Protein AF-A0A2J6PQF9-F1 (afdb_monomer)

Secondary structure (DSSP, 8-state):
----EEEEEEEEEEEEE----SHHHHHHHHHHTT-SS--SSS-EEEEEETTEEEEEEEEEE-TTS---TTS-TT--EEEEEEEEEEEEEEE-SSS-EEEEEEEEEEEEEPTTSTTEEEEEEEEEE--HHHHHHHHHSPEEEEEE-

Mean predicted aligned error: 7.63 Å

Nearest PDB structures (foldseek):
  1sgr-assembly1_E  TM=2.195E-01  e=2.007E+00  Streptomyces griseus
  1kia-assembly1_D  TM=3.151E-01  e=7.539E+00  Rattus norvegicus
  1nbh-assembly1_B  TM=2.761E-01  e=9.399E+00  Rattus norvegicus

Solvent-accessible surface area (backbone atoms only — not comparable to full-atom values): 8157 Å² total; per-residue (Å²): 133,86,77,69,48,79,48,74,39,36,57,38,74,32,24,39,30,42,68,58,83,46,72,66,53,41,45,51,50,21,60,74,64,72,45,93,60,71,81,88,81,73,72,34,23,39,26,16,40,77,90,43,69,89,44,78,28,28,42,29,40,44,83,62,54,84,77,60,95,85,60,64,65,66,59,67,45,80,36,33,37,33,62,75,48,77,47,68,49,77,44,68,93,90,63,74,44,73,45,64,31,34,38,28,38,30,30,42,75,45,89,97,42,91,55,32,29,38,70,26,31,42,34,37,40,53,35,72,64,62,51,51,51,42,70,72,40,65,74,41,73,38,37,40,83

Radius of gyration: 15.54 Å; Cα contacts (8 Å, |Δi|>4): 309; chains: 1; bounding box: 36×34×49 Å

Organism: NCBI:txid2082293

Sequence (145 aa):
MFACIHLRGKLLTVHVRGYLQTKTNLYTAAFSTAYGITPTACQWRAICSPHRPEIIAGWGSLEQLPTEGTSCADYGVAVHALHVSTRYVRTGVLVKRAEPVLDVLFLKEIDGSNHVYERLGVGRIADGNLIKELHKSKDQVIQLI

Structure (mmCIF, N/CA/C/O backbone):
data_AF-A0A2J6PQF9-F1
#
_entry.id   AF-A0A2J6PQF9-F1
#
loop_
_atom_site.group_PDB
_atom_site.id
_atom_site.type_symbol
_atom_site.label_atom_id
_atom_site.label_alt_id
_atom_site.label_comp_id
_atom_site.label_asym_id
_atom_site.label_entity_id
_atom_site.label_seq_id
_atom_site.pdbx_PDB_ins_code
_atom_site.Cartn_x
_atom_site.Cartn_y
_atom_site.Cartn_z
_atom_site.occupancy
_atom_site.B_iso_or_equiv
_atom_site.auth_seq_id
_atom_site.auth_comp_id
_atom_site.auth_asym_id
_atom_site.auth_atom_id
_atom_site.pdbx_PDB_model_num
ATOM 1 N N . MET A 1 1 ? -19.471 18.178 12.913 1.00 48.97 1 MET A N 1
ATOM 2 C CA . MET A 1 1 ? -20.099 16.864 12.665 1.00 48.97 1 MET A CA 1
ATOM 3 C C . MET A 1 1 ? -19.057 16.039 11.929 1.00 48.97 1 MET A C 1
ATOM 5 O O . MET A 1 1 ? -18.747 16.384 10.799 1.00 48.97 1 MET A O 1
ATOM 9 N N . PHE A 1 2 ? -18.412 15.083 12.599 1.00 60.19 2 PHE A N 1
ATOM 10 C CA . PHE A 1 2 ? -17.399 14.237 11.961 1.00 60.19 2 PHE A CA 1
ATOM 11 C C . PHE A 1 2 ? -18.123 13.119 11.210 1.00 60.19 2 PHE A C 1
ATOM 13 O O . PHE A 1 2 ? -18.906 12.388 11.814 1.00 60.19 2 PHE A O 1
ATOM 20 N N . ALA A 1 3 ? -17.929 13.041 9.895 1.00 80.38 3 ALA A N 1
ATOM 21 C CA . ALA A 1 3 ? -18.392 11.908 9.108 1.00 80.38 3 ALA A CA 1
ATOM 22 C C . ALA A 1 3 ? -17.360 10.789 9.268 1.00 80.38 3 ALA A C 1
ATOM 24 O O . ALA A 1 3 ? -16.200 10.991 8.932 1.00 80.38 3 ALA A O 1
ATOM 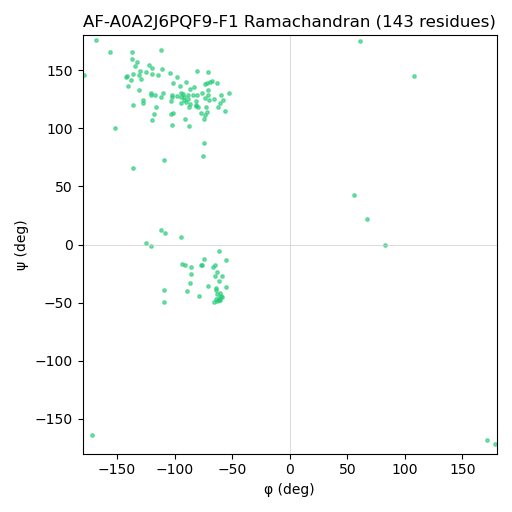25 N N . CYS A 1 4 ? -17.766 9.636 9.797 1.00 86.88 4 CYS A N 1
ATOM 26 C CA . CYS A 1 4 ? -16.923 8.447 9.855 1.00 86.88 4 CYS A CA 1
ATOM 27 C C . CYS A 1 4 ? -17.453 7.372 8.903 1.00 86.88 4 CYS A C 1
ATOM 29 O O . CYS A 1 4 ? -18.654 7.287 8.635 1.00 86.88 4 CYS A O 1
ATOM 31 N N . ILE A 1 5 ? -16.550 6.533 8.401 1.00 92.06 5 ILE A N 1
ATOM 32 C CA . ILE A 1 5 ? -16.886 5.369 7.583 1.00 92.06 5 ILE A CA 1
ATOM 33 C C . ILE A 1 5 ? -16.463 4.120 8.347 1.00 92.06 5 ILE A C 1
ATOM 35 O O . ILE A 1 5 ? -15.282 3.913 8.613 1.00 92.06 5 ILE A O 1
ATOM 39 N N . HIS A 1 6 ? -17.428 3.263 8.669 1.00 92.06 6 HIS A N 1
ATOM 40 C CA . HIS A 1 6 ? -17.151 1.935 9.206 1.00 92.06 6 HIS A CA 1
ATOM 41 C C . HIS A 1 6 ? -17.030 0.947 8.053 1.00 92.06 6 HIS A C 1
ATOM 43 O O . HIS A 1 6 ? -17.951 0.797 7.249 1.00 92.06 6 HIS A O 1
ATOM 49 N N . LEU A 1 7 ? -15.894 0.268 7.971 1.00 93.38 7 LEU A N 1
ATOM 50 C CA . LEU A 1 7 ? -15.602 -0.682 6.908 1.00 93.38 7 LEU A CA 1
ATOM 51 C C . LEU A 1 7 ? -14.942 -1.938 7.468 1.00 93.38 7 LEU A C 1
ATOM 53 O O . LEU A 1 7 ? -14.400 -1.950 8.572 1.00 93.38 7 LEU A O 1
ATOM 57 N N . ARG A 1 8 ? -15.008 -3.019 6.695 1.00 94.00 8 ARG A N 1
ATOM 58 C CA . ARG A 1 8 ? -14.288 -4.258 6.975 1.00 94.00 8 ARG A CA 1
ATOM 59 C C . ARG A 1 8 ? -13.305 -4.502 5.842 1.00 94.00 8 ARG A C 1
ATOM 61 O O . ARG A 1 8 ? -13.705 -4.478 4.683 1.00 94.00 8 ARG A O 1
ATOM 68 N N . GLY A 1 9 ? -12.041 -4.735 6.173 1.00 93.56 9 GLY A N 1
ATOM 69 C CA . GLY A 1 9 ? -11.013 -4.958 5.163 1.00 93.56 9 GLY A CA 1
ATOM 70 C C . GLY A 1 9 ? -9.705 -5.472 5.740 1.00 93.56 9 GLY A C 1
ATOM 71 O O . GLY A 1 9 ? -9.545 -5.605 6.953 1.00 93.56 9 GLY A O 1
ATOM 72 N N . LYS A 1 10 ? -8.763 -5.777 4.850 1.00 95.12 10 LYS A N 1
ATOM 73 C CA . LYS A 1 10 ? -7.444 -6.291 5.217 1.00 95.12 10 LYS A CA 1
ATOM 74 C C . LYS A 1 10 ? -6.453 -5.150 5.369 1.00 95.12 10 LYS A C 1
ATOM 76 O O . LYS A 1 10 ? -6.250 -4.377 4.432 1.00 95.12 10 LYS A O 1
ATOM 81 N N . LEU A 1 11 ? -5.826 -5.093 6.540 1.00 93.75 11 LEU A N 1
ATOM 82 C CA . LEU A 1 11 ? -4.729 -4.182 6.850 1.00 93.75 11 LEU A CA 1
ATOM 83 C C . LEU A 1 11 ? -3.403 -4.932 6.845 1.00 93.75 11 LEU A C 1
ATOM 85 O O . LEU A 1 11 ? -3.327 -6.104 7.227 1.00 93.75 11 LEU A O 1
ATOM 89 N N . LEU A 1 12 ? -2.357 -4.221 6.449 1.00 94.00 12 LEU A N 1
ATOM 90 C CA . LEU A 1 12 ? -0.978 -4.677 6.518 1.00 94.00 12 LEU A CA 1
ATOM 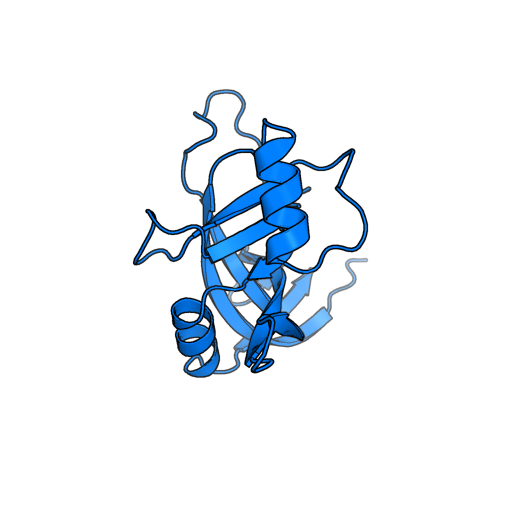91 C C . LEU A 1 12 ? -0.080 -3.522 6.939 1.00 94.00 12 LEU A C 1
ATOM 93 O O . LEU A 1 12 ? -0.224 -2.417 6.428 1.00 94.00 12 LEU A O 1
ATOM 97 N N . THR A 1 13 ? 0.862 -3.765 7.843 1.00 94.44 13 THR A N 1
ATOM 98 C CA . THR A 1 13 ? 1.861 -2.754 8.198 1.00 94.44 13 THR A CA 1
ATOM 99 C C . THR A 1 13 ? 2.917 -2.658 7.103 1.00 94.44 13 THR A C 1
ATOM 101 O O . THR A 1 13 ? 3.475 -3.668 6.674 1.00 94.44 13 THR A O 1
ATOM 104 N N . VAL A 1 14 ? 3.206 -1.440 6.658 1.00 94.00 14 VAL A N 1
ATOM 105 C CA . VAL A 1 14 ? 4.228 -1.133 5.654 1.00 94.00 14 VAL A CA 1
ATOM 106 C C . VAL A 1 14 ? 5.092 0.029 6.123 1.00 94.00 14 VAL A C 1
ATOM 108 O O . VAL A 1 14 ? 4.670 0.832 6.954 1.00 94.00 14 VAL A O 1
ATOM 111 N N . HIS A 1 15 ? 6.305 0.127 5.588 1.00 92.38 15 HIS A N 1
ATOM 112 C CA . HIS A 1 15 ? 7.193 1.253 5.852 1.00 92.38 15 HIS A CA 1
ATOM 113 C C . HIS A 1 15 ? 7.188 2.218 4.679 1.00 92.38 15 HIS A C 1
ATOM 115 O O . HIS A 1 15 ? 7.415 1.832 3.534 1.00 92.38 15 HIS A O 1
ATOM 121 N N . VAL A 1 16 ? 6.961 3.485 4.984 1.00 88.50 16 VAL A N 1
ATOM 122 C CA . VAL A 1 16 ? 7.067 4.593 4.047 1.00 88.50 16 VAL A CA 1
ATOM 123 C C . VAL A 1 16 ? 8.483 5.142 4.121 1.00 88.50 16 VAL A C 1
ATOM 125 O O . VAL A 1 16 ? 8.950 5.474 5.208 1.00 88.50 16 VAL A O 1
ATOM 128 N N . ARG A 1 17 ? 9.165 5.244 2.979 1.00 83.88 17 ARG A N 1
ATOM 129 C CA . ARG A 1 17 ? 10.554 5.707 2.882 1.00 83.88 17 ARG A CA 1
ATOM 130 C C . ARG A 1 17 ? 10.753 6.682 1.731 1.00 83.88 17 ARG A C 1
ATOM 13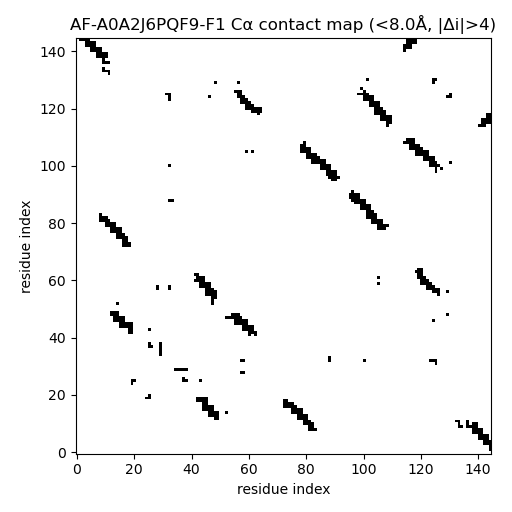2 O O . ARG A 1 17 ? 10.171 6.507 0.660 1.00 83.88 17 ARG A O 1
ATOM 139 N N . GLY A 1 18 ? 11.652 7.644 1.925 1.00 72.62 18 GLY A N 1
ATOM 140 C CA . GLY A 1 18 ? 12.256 8.450 0.866 1.00 72.62 18 GLY A CA 1
ATOM 141 C C . GLY A 1 18 ? 11.285 9.294 0.036 1.00 72.62 18 GLY A C 1
ATOM 142 O O . GLY A 1 18 ? 10.062 9.243 0.168 1.00 72.62 18 GLY A O 1
ATOM 143 N N . TYR A 1 19 ? 11.848 10.101 -0.861 1.00 64.19 19 TYR A N 1
ATOM 144 C CA . TYR A 1 19 ? 11.102 10.754 -1.937 1.00 64.19 19 TYR A CA 1
ATOM 145 C C . TYR A 1 19 ? 11.577 10.217 -3.280 1.00 64.19 19 TYR A C 1
ATOM 147 O O . TYR A 1 19 ? 12.772 10.002 -3.498 1.00 64.19 19 TYR A O 1
ATOM 155 N N . LEU A 1 20 ? 10.652 10.127 -4.228 1.00 64.94 20 LEU A N 1
ATOM 156 C CA . LEU A 1 20 ? 10.994 10.052 -5.639 1.00 64.94 20 LEU A CA 1
ATOM 157 C C . LEU A 1 20 ? 11.455 11.424 -6.147 1.00 64.94 20 LEU A C 1
ATOM 159 O O . LEU A 1 20 ? 10.653 12.218 -6.624 1.00 64.94 20 LEU A O 1
ATOM 163 N N . GLN A 1 21 ? 12.749 11.722 -6.018 1.00 62.28 21 GLN A N 1
ATOM 164 C CA . GLN A 1 21 ? 13.292 13.035 -6.403 1.00 62.28 21 GLN A CA 1
ATOM 165 C C . GLN A 1 21 ? 13.661 13.132 -7.890 1.00 62.28 21 GLN A C 1
ATOM 167 O O . GLN A 1 21 ? 13.666 14.221 -8.459 1.00 62.28 21 GLN A O 1
ATOM 172 N N . THR A 1 22 ? 13.968 12.007 -8.541 1.00 67.75 22 THR A N 1
ATOM 173 C CA . THR A 1 22 ? 14.386 11.998 -9.949 1.00 67.75 22 THR A CA 1
ATOM 174 C C . THR A 1 22 ? 13.218 11.656 -10.871 1.00 67.75 22 THR A C 1
ATOM 176 O O . THR A 1 22 ? 12.386 10.797 -10.567 1.00 67.75 22 THR A O 1
ATOM 179 N N . LYS A 1 23 ? 13.185 12.285 -12.055 1.00 69.00 23 LYS A N 1
ATOM 180 C CA . LYS A 1 23 ? 12.199 11.973 -13.106 1.00 69.00 23 LYS A CA 1
ATOM 181 C C . LYS A 1 23 ? 12.214 10.490 -13.488 1.00 69.00 23 LYS A C 1
ATOM 183 O O . LYS A 1 23 ? 11.158 9.915 -13.723 1.00 69.00 23 LYS A O 1
ATOM 188 N N . THR A 1 24 ? 13.394 9.870 -13.503 1.00 68.81 24 THR A N 1
ATOM 189 C CA . THR A 1 24 ? 13.559 8.438 -13.779 1.00 68.81 24 THR A CA 1
ATOM 190 C C . THR A 1 24 ? 12.846 7.581 -12.740 1.00 68.81 24 THR A C 1
ATOM 192 O O . THR A 1 24 ? 12.101 6.680 -13.111 1.00 68.81 24 THR A O 1
ATOM 195 N N . ASN A 1 25 ? 12.999 7.878 -11.447 1.00 68.88 25 ASN A N 1
ATOM 196 C CA . ASN A 1 25 ? 12.355 7.077 -10.411 1.00 68.88 25 ASN A CA 1
ATOM 197 C C . ASN A 1 25 ? 10.830 7.300 -10.390 1.00 68.88 25 ASN A C 1
ATOM 199 O O . ASN A 1 25 ? 10.086 6.340 -10.206 1.00 68.88 25 ASN A O 1
ATOM 203 N N . LEU A 1 26 ? 10.361 8.527 -10.660 1.00 68.19 26 LEU A N 1
ATOM 204 C CA . LEU A 1 26 ? 8.933 8.829 -10.863 1.00 68.19 26 LEU A CA 1
ATOM 205 C C . LEU A 1 26 ? 8.341 8.047 -12.042 1.00 68.19 26 LEU A C 1
ATOM 207 O O . LEU A 1 26 ? 7.261 7.474 -11.918 1.00 68.19 26 LEU A O 1
ATOM 211 N N . TYR A 1 27 ? 9.057 7.979 -13.167 1.00 69.31 27 TYR A N 1
ATOM 212 C CA . TYR A 1 27 ? 8.640 7.197 -14.330 1.00 69.31 27 TYR A CA 1
ATOM 213 C C . TYR A 1 27 ? 8.600 5.698 -14.022 1.00 69.31 27 TYR A C 1
ATOM 215 O O . TYR A 1 27 ? 7.604 5.041 -14.312 1.00 69.31 27 TYR A O 1
ATOM 223 N N . THR A 1 28 ? 9.641 5.157 -13.384 1.00 70.06 28 THR A N 1
ATOM 224 C CA . THR A 1 28 ? 9.688 3.744 -12.985 1.00 70.06 28 THR A CA 1
ATOM 225 C C . THR A 1 28 ? 8.550 3.403 -12.030 1.00 70.06 28 THR A C 1
ATOM 227 O O . THR A 1 28 ? 7.905 2.371 -12.201 1.00 70.06 28 THR A O 1
ATOM 230 N N . ALA A 1 29 ? 8.246 4.270 -11.064 1.00 67.75 29 ALA A N 1
ATOM 231 C CA . ALA A 1 29 ? 7.122 4.095 -10.152 1.00 67.75 29 ALA A CA 1
ATOM 232 C C . ALA A 1 29 ? 5.776 4.101 -10.883 1.00 67.75 29 ALA A C 1
ATOM 234 O O . ALA A 1 29 ? 4.969 3.187 -10.700 1.00 67.75 29 ALA A O 1
ATOM 235 N N . ALA A 1 30 ? 5.559 5.086 -11.759 1.00 66.88 30 ALA A N 1
ATOM 236 C CA . ALA A 1 30 ? 4.348 5.187 -12.563 1.00 66.88 30 ALA A CA 1
ATOM 237 C C . ALA A 1 30 ? 4.172 3.958 -13.469 1.00 66.88 30 ALA A C 1
ATOM 239 O O . ALA A 1 30 ? 3.115 3.333 -13.466 1.00 66.88 30 ALA A O 1
ATOM 240 N N . PHE A 1 31 ? 5.220 3.551 -14.184 1.00 68.88 31 PHE A N 1
ATOM 241 C CA . PHE A 1 31 ? 5.188 2.406 -15.089 1.00 68.88 31 PHE A CA 1
ATOM 242 C C . PHE A 1 31 ? 4.984 1.077 -14.346 1.00 68.88 31 PHE A C 1
ATOM 244 O O . PHE A 1 31 ? 4.085 0.311 -14.689 1.00 68.88 31 PHE A O 1
ATOM 251 N N . SER A 1 32 ? 5.767 0.820 -13.291 1.00 65.19 32 SER A N 1
ATOM 252 C CA . SER A 1 32 ? 5.710 -0.439 -12.526 1.00 65.19 32 SER A CA 1
ATOM 253 C C . SER A 1 32 ? 4.406 -0.631 -11.753 1.00 65.19 32 SER A C 1
ATOM 255 O O . SER A 1 32 ? 4.051 -1.760 -11.428 1.00 65.19 32 SER A O 1
ATOM 257 N N . THR A 1 33 ? 3.660 0.448 -11.503 1.00 58.88 33 THR A N 1
ATOM 258 C CA . THR A 1 33 ? 2.360 0.392 -10.821 1.00 58.88 33 THR A CA 1
ATOM 259 C C . THR A 1 33 ? 1.176 0.746 -11.719 1.00 58.88 33 THR A C 1
ATOM 261 O O . THR A 1 33 ? 0.073 0.931 -11.212 1.00 58.88 33 THR A O 1
ATOM 264 N N . ALA A 1 34 ? 1.360 0.822 -13.044 1.00 60.22 34 ALA A N 1
ATOM 265 C CA . ALA A 1 34 ? 0.317 1.144 -14.029 1.00 60.22 34 ALA A CA 1
ATOM 266 C C . ALA A 1 34 ? -0.409 2.482 -13.789 1.00 60.22 34 ALA A C 1
ATOM 268 O O . ALA A 1 34 ? -1.639 2.593 -13.853 1.00 60.22 34 ALA A O 1
ATOM 269 N N . TYR A 1 35 ? 0.339 3.523 -13.448 1.00 60.53 35 TYR A N 1
ATOM 270 C CA . TYR A 1 35 ? -0.167 4.886 -13.359 1.00 60.53 35 TYR A CA 1
ATOM 271 C C . TYR A 1 35 ? -0.202 5.501 -14.766 1.00 60.53 35 TYR A C 1
ATOM 273 O O . TYR A 1 35 ? 0.807 5.523 -15.463 1.00 60.53 35 TYR A O 1
ATOM 281 N N . GLY A 1 36 ? -1.377 5.964 -15.207 1.00 49.75 36 GLY A N 1
ATOM 282 C CA . GLY A 1 36 ? -1.590 6.442 -16.582 1.00 49.75 36 GLY A CA 1
ATOM 283 C C . GLY A 1 36 ? -0.986 7.817 -16.893 1.00 49.75 36 GLY A C 1
ATOM 284 O O . GLY A 1 36 ? -0.920 8.197 -18.056 1.00 49.75 36 GLY A O 1
ATOM 285 N N . ILE A 1 37 ? -0.552 8.565 -15.873 1.00 55.50 37 ILE A N 1
ATOM 286 C CA . ILE A 1 37 ? 0.011 9.916 -15.996 1.00 55.50 37 ILE A CA 1
ATOM 287 C C . ILE A 1 37 ? 1.246 9.990 -15.097 1.00 55.50 37 ILE A C 1
ATOM 289 O O . ILE A 1 37 ? 1.123 9.802 -13.893 1.00 55.50 37 ILE A O 1
ATOM 293 N N . THR A 1 38 ? 2.434 10.270 -15.639 1.00 52.47 38 THR A N 1
ATOM 294 C CA . THR A 1 38 ? 3.621 10.526 -14.805 1.00 52.47 38 THR A CA 1
ATOM 295 C C . THR A 1 38 ? 3.300 11.677 -13.844 1.00 52.47 38 THR A C 1
ATOM 297 O O . THR A 1 38 ? 3.039 12.783 -14.324 1.00 52.47 38 THR A O 1
ATOM 300 N N . PRO A 1 39 ? 3.263 11.460 -12.518 1.00 53.72 39 PRO A N 1
ATOM 301 C CA . PRO A 1 39 ? 2.789 12.486 -11.599 1.00 53.72 39 PRO A CA 1
ATOM 302 C C . PRO A 1 39 ? 3.737 13.689 -11.609 1.00 53.72 39 PRO A C 1
ATOM 304 O O . PRO A 1 39 ? 4.938 13.536 -11.397 1.00 53.72 39 PRO A O 1
ATOM 307 N N . THR A 1 40 ? 3.205 14.884 -11.862 1.00 50.31 40 THR A N 1
ATOM 308 C CA . THR A 1 40 ? 3.971 16.143 -11.896 1.00 50.31 40 THR A CA 1
ATOM 309 C C . THR A 1 40 ? 3.970 16.885 -10.558 1.00 50.31 40 THR A C 1
ATOM 311 O O . THR A 1 40 ? 4.827 17.736 -10.340 1.00 50.31 40 THR A O 1
ATOM 314 N N . ALA A 1 41 ? 3.046 16.551 -9.651 1.00 47.06 41 ALA A N 1
ATOM 315 C CA . ALA A 1 41 ? 2.888 17.190 -8.349 1.00 47.06 41 ALA A CA 1
ATOM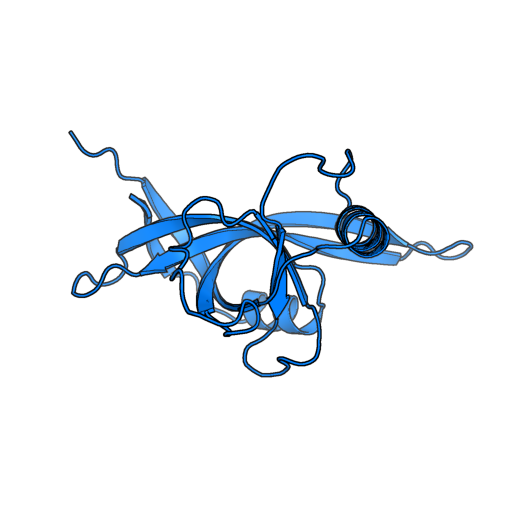 316 C C . ALA A 1 41 ? 2.282 16.191 -7.351 1.00 47.06 41 ALA A C 1
ATOM 318 O O . ALA A 1 41 ? 1.094 15.929 -7.433 1.00 47.06 41 ALA A O 1
ATOM 319 N N . CYS A 1 42 ? 3.102 15.584 -6.486 1.00 52.94 42 CYS A N 1
ATOM 320 C CA . CYS A 1 42 ? 2.730 14.900 -5.231 1.00 52.94 42 CYS A CA 1
ATOM 321 C C . CYS A 1 42 ? 4.025 14.394 -4.564 1.00 52.94 42 CYS A C 1
ATOM 323 O O . CYS A 1 42 ? 4.965 13.999 -5.258 1.00 52.94 42 CYS A O 1
ATOM 325 N N . GLN A 1 43 ? 4.090 14.381 -3.229 1.00 67.31 43 GLN A N 1
ATOM 326 C CA . GLN A 1 43 ? 5.218 13.812 -2.481 1.00 67.31 43 GLN A CA 1
ATOM 327 C C . GLN A 1 43 ? 5.147 12.276 -2.505 1.00 67.31 43 GLN A C 1
ATOM 329 O O . GLN A 1 43 ? 4.727 11.638 -1.541 1.00 67.31 43 GLN A O 1
ATOM 334 N N . TRP A 1 44 ? 5.515 11.680 -3.640 1.00 78.31 44 TRP A N 1
ATOM 335 C CA . TRP A 1 44 ? 5.531 10.230 -3.797 1.00 78.31 44 TRP A CA 1
ATOM 336 C C . TRP A 1 44 ? 6.662 9.596 -2.998 1.00 78.31 44 TRP A C 1
ATOM 338 O O . TRP A 1 44 ? 7.819 10.028 -3.078 1.00 78.31 44 TRP A O 1
ATOM 348 N N . ARG A 1 45 ? 6.323 8.531 -2.273 1.00 84.00 45 ARG A N 1
ATOM 349 C CA . ARG A 1 45 ? 7.242 7.799 -1.403 1.00 84.00 45 ARG A CA 1
ATOM 350 C C . ARG A 1 45 ? 7.294 6.329 -1.740 1.00 84.00 45 ARG A C 1
ATOM 352 O O . ARG A 1 45 ? 6.297 5.753 -2.181 1.00 84.00 45 ARG A O 1
ATOM 359 N N . ALA A 1 46 ? 8.466 5.747 -1.520 1.00 87.56 46 ALA A N 1
ATOM 360 C CA . ALA A 1 46 ? 8.656 4.313 -1.602 1.00 87.56 46 ALA A CA 1
ATOM 361 C C . ALA A 1 46 ? 7.919 3.642 -0.447 1.00 87.56 46 ALA A C 1
ATOM 363 O O . ALA A 1 46 ? 7.928 4.126 0.685 1.00 87.56 46 ALA A O 1
ATOM 364 N N . ILE A 1 47 ? 7.291 2.517 -0.750 1.00 90.38 47 ILE A N 1
ATOM 365 C CA . ILE A 1 47 ? 6.662 1.647 0.231 1.00 90.38 47 ILE A CA 1
ATOM 366 C C . ILE A 1 47 ? 7.477 0.370 0.275 1.00 90.38 47 ILE A C 1
ATOM 368 O O . ILE A 1 47 ? 7.694 -0.252 -0.764 1.00 90.38 47 ILE A O 1
ATOM 372 N N . CYS A 1 48 ? 7.902 -0.034 1.462 1.00 90.38 48 CYS A N 1
ATOM 373 C CA . CYS A 1 48 ? 8.667 -1.251 1.682 1.00 90.38 48 CYS A CA 1
ATOM 374 C C . CYS A 1 48 ? 7.940 -2.172 2.664 1.00 90.38 48 CYS A C 1
ATOM 376 O O . CYS A 1 48 ? 7.170 -1.729 3.522 1.00 90.38 48 CYS A O 1
ATOM 378 N N . SER A 1 49 ? 8.219 -3.470 2.557 1.00 89.88 49 SER A N 1
ATOM 379 C CA . SER A 1 49 ? 7.849 -4.425 3.603 1.00 89.88 49 SER A CA 1
ATOM 380 C C . SER A 1 49 ? 8.685 -4.144 4.860 1.00 89.88 49 SER A C 1
ATOM 382 O O . SER A 1 49 ? 9.892 -3.924 4.726 1.00 89.88 49 SER A O 1
ATOM 384 N N . PRO A 1 50 ? 8.115 -4.231 6.076 1.00 87.94 50 PRO A N 1
ATOM 385 C CA . PRO A 1 50 ? 8.899 -4.168 7.309 1.00 87.94 50 PRO A CA 1
ATOM 386 C C . PRO A 1 50 ? 9.968 -5.267 7.398 1.00 87.94 50 PRO A C 1
ATOM 388 O O . PRO A 1 50 ? 10.987 -5.082 8.053 1.00 87.94 50 PRO A O 1
ATOM 391 N N . HIS A 1 51 ? 9.748 -6.411 6.739 1.00 87.06 51 HIS A N 1
ATOM 392 C CA . HIS A 1 51 ? 10.648 -7.571 6.771 1.00 87.06 51 HIS A CA 1
ATOM 393 C C . HIS A 1 51 ? 11.705 -7.560 5.660 1.00 87.06 51 HIS A C 1
ATOM 395 O O . HIS A 1 51 ? 12.684 -8.294 5.748 1.00 87.06 51 HIS A O 1
ATOM 401 N N . ARG A 1 52 ? 11.496 -6.753 4.613 1.00 86.69 52 ARG A N 1
ATOM 402 C CA . ARG A 1 52 ? 12.419 -6.568 3.478 1.00 86.69 52 ARG A CA 1
ATOM 403 C C . ARG A 1 52 ? 12.524 -5.077 3.136 1.00 86.69 52 ARG A C 1
ATOM 405 O O . ARG A 1 52 ? 12.017 -4.653 2.092 1.00 86.69 52 ARG A O 1
ATOM 412 N N . PRO A 1 53 ? 13.082 -4.249 4.040 1.00 82.25 53 PRO A N 1
ATOM 413 C CA . PRO A 1 53 ? 13.132 -2.795 3.879 1.00 82.25 53 PRO A CA 1
ATOM 414 C C . PRO A 1 53 ? 13.987 -2.329 2.690 1.00 82.25 53 PRO A C 1
ATOM 416 O O . PRO A 1 53 ? 13.853 -1.181 2.260 1.00 82.25 53 PRO A O 1
ATOM 419 N N . GLU A 1 54 ? 14.861 -3.192 2.173 1.00 81.06 54 GLU A N 1
ATOM 420 C CA . GLU A 1 54 ? 15.712 -2.991 1.000 1.00 81.06 54 GLU A CA 1
ATOM 421 C C . GLU A 1 54 ? 14.965 -3.121 -0.335 1.00 81.06 54 GLU A C 1
ATOM 423 O O . GLU A 1 54 ? 15.454 -2.649 -1.361 1.00 81.06 54 GLU A O 1
ATOM 428 N N . ILE A 1 55 ? 13.773 -3.729 -0.333 1.00 82.75 55 ILE A N 1
ATOM 429 C CA . ILE A 1 55 ? 12.957 -3.924 -1.533 1.00 82.75 55 ILE A CA 1
ATOM 430 C C . ILE A 1 55 ? 11.820 -2.910 -1.549 1.00 82.75 55 ILE A C 1
ATOM 432 O O . ILE A 1 55 ? 10.972 -2.877 -0.655 1.00 82.75 55 ILE A O 1
ATOM 436 N N . ILE A 1 56 ? 11.756 -2.132 -2.628 1.00 87.00 56 ILE A N 1
ATOM 437 C CA . ILE A 1 56 ? 10.618 -1.255 -2.888 1.00 87.00 56 ILE A CA 1
ATOM 438 C C . ILE A 1 56 ? 9.443 -2.116 -3.347 1.00 87.00 56 ILE A C 1
ATOM 440 O O . ILE A 1 56 ? 9.424 -2.645 -4.457 1.00 87.00 56 ILE A O 1
ATOM 444 N N . ALA A 1 57 ? 8.461 -2.252 -2.466 1.00 89.81 57 ALA A N 1
ATOM 445 C CA . ALA A 1 57 ? 7.262 -3.042 -2.678 1.00 89.81 57 ALA A CA 1
ATOM 446 C C . ALA A 1 57 ? 6.151 -2.278 -3.412 1.00 89.81 57 ALA A C 1
ATOM 448 O O . ALA A 1 57 ? 5.217 -2.885 -3.947 1.00 89.81 57 ALA A O 1
ATOM 449 N N . GLY A 1 58 ? 6.227 -0.949 -3.421 1.00 89.69 58 GLY A N 1
ATOM 450 C CA . GLY A 1 58 ? 5.194 -0.094 -3.977 1.00 89.69 58 GLY A CA 1
ATOM 451 C C . GLY A 1 58 ? 5.493 1.390 -3.831 1.00 89.69 58 GLY A C 1
ATOM 452 O O . GLY A 1 58 ? 6.581 1.786 -3.412 1.00 89.69 58 GLY A O 1
ATOM 453 N N . TRP A 1 59 ? 4.495 2.204 -4.162 1.00 88.44 59 TRP A N 1
ATOM 454 C CA . TRP A 1 59 ? 4.595 3.660 -4.160 1.00 88.44 59 TRP A CA 1
ATOM 455 C C . TRP A 1 59 ? 3.306 4.298 -3.663 1.00 88.44 59 TRP A C 1
ATOM 457 O O . TRP A 1 59 ? 2.215 3.815 -3.966 1.00 88.44 59 TRP A O 1
ATOM 467 N N . GLY A 1 60 ? 3.426 5.403 -2.933 1.00 88.06 60 GLY A N 1
ATOM 468 C CA . GLY A 1 60 ? 2.280 6.110 -2.373 1.00 88.06 60 GLY A CA 1
ATOM 469 C C . GLY A 1 60 ? 2.414 7.620 -2.423 1.00 88.06 60 GLY A C 1
ATOM 470 O O . GLY A 1 60 ? 3.505 8.147 -2.234 1.00 88.06 60 GLY A O 1
ATOM 471 N N . SER A 1 61 ? 1.292 8.304 -2.634 1.00 86.31 61 SER A N 1
ATOM 472 C CA . SER A 1 61 ? 1.139 9.726 -2.338 1.00 86.31 61 SER A CA 1
ATOM 473 C C . SER A 1 61 ? 0.609 9.856 -0.913 1.00 86.31 61 SER A C 1
ATOM 475 O O . SER A 1 61 ? -0.541 9.497 -0.645 1.00 86.31 61 SER A O 1
ATOM 477 N N . LEU A 1 62 ? 1.461 10.310 0.007 1.00 85.19 62 LEU A N 1
ATOM 478 C CA . LEU A 1 62 ? 1.124 10.452 1.425 1.00 85.19 62 LEU A CA 1
ATOM 479 C C . LEU A 1 62 ? 0.997 11.926 1.805 1.00 85.19 62 LEU A C 1
ATOM 481 O O . LEU A 1 62 ? 1.869 12.500 2.448 1.00 85.19 62 LEU A O 1
ATOM 485 N N . GLU A 1 63 ? -0.095 12.529 1.350 1.00 80.75 63 GLU A N 1
ATOM 486 C CA . GLU A 1 63 ? -0.361 13.969 1.432 1.00 80.75 63 GLU A CA 1
ATOM 487 C C . GLU A 1 63 ? -0.516 14.474 2.872 1.00 80.75 63 GLU A C 1
ATOM 489 O O . GLU A 1 63 ? -0.233 15.636 3.144 1.00 80.75 63 GLU A O 1
ATOM 494 N N . GLN A 1 64 ? -0.951 13.600 3.784 1.00 80.81 64 GLN A N 1
ATOM 495 C CA . GLN A 1 64 ? -1.209 13.931 5.189 1.00 80.81 64 GLN A CA 1
ATOM 496 C C . GLN A 1 64 ? -0.164 13.333 6.138 1.00 80.81 64 GLN A C 1
ATOM 498 O O . GLN A 1 64 ? -0.337 13.361 7.354 1.00 80.81 64 GLN A O 1
ATOM 503 N N . LEU A 1 65 ? 0.932 12.772 5.609 1.00 80.88 65 LEU A N 1
ATOM 504 C CA . LEU A 1 65 ? 2.023 12.313 6.460 1.00 80.88 65 LEU A CA 1
ATOM 505 C C . LEU A 1 65 ? 2.733 13.534 7.067 1.00 80.88 65 LEU A C 1
ATOM 507 O O . LEU A 1 65 ? 3.194 14.389 6.306 1.00 80.88 65 LEU A O 1
ATOM 511 N N . PRO A 1 66 ? 2.859 13.628 8.404 1.00 74.56 66 PRO A N 1
ATOM 512 C CA . PRO A 1 66 ? 3.559 14.735 9.036 1.00 74.56 66 PRO A CA 1
ATOM 513 C C . PRO A 1 66 ? 4.997 14.816 8.526 1.00 74.56 66 PRO A C 1
ATOM 515 O O . PRO A 1 66 ? 5.754 13.850 8.613 1.00 74.56 66 PRO A O 1
ATOM 518 N N . THR A 1 67 ? 5.378 15.974 7.994 1.00 66.44 67 THR A N 1
ATOM 519 C CA . THR A 1 67 ? 6.769 16.237 7.614 1.00 66.44 67 THR A CA 1
ATOM 520 C C . THR A 1 67 ? 7.486 16.790 8.839 1.00 66.44 67 THR A C 1
ATOM 522 O O . THR A 1 67 ? 7.315 17.960 9.178 1.00 66.44 67 THR A O 1
ATOM 525 N N . GLU A 1 68 ? 8.274 15.971 9.534 1.00 63.94 68 GLU A N 1
ATOM 526 C CA . GLU A 1 68 ? 9.142 16.486 10.595 1.00 63.94 68 GLU A CA 1
ATOM 527 C C . GLU A 1 68 ? 10.320 17.227 9.950 1.00 63.94 68 GLU A C 1
ATOM 529 O O . GLU A 1 68 ? 11.168 16.612 9.301 1.00 63.94 68 GLU A O 1
ATOM 534 N N . GLY A 1 69 ? 10.363 18.556 10.102 1.00 54.09 69 GLY A N 1
ATOM 535 C CA . GLY A 1 69 ? 11.277 19.462 9.386 1.00 54.09 69 GLY A CA 1
ATOM 536 C C . GLY A 1 69 ? 12.782 19.243 9.607 1.00 54.09 69 GLY A C 1
ATOM 537 O O . GLY A 1 69 ? 13.585 19.892 8.945 1.00 54.09 69 GLY A O 1
ATOM 538 N N . THR A 1 70 ? 13.174 18.335 10.502 1.00 57.28 70 THR A N 1
ATOM 539 C CA . THR A 1 70 ? 14.570 17.978 10.814 1.00 57.28 70 THR A CA 1
ATOM 540 C C . THR A 1 70 ? 14.899 16.502 10.569 1.00 57.28 70 THR A C 1
ATOM 542 O O . THR A 1 70 ? 16.044 16.090 10.753 1.00 57.28 70 THR A O 1
ATOM 545 N N . SER A 1 71 ? 13.926 15.695 10.145 1.00 58.47 71 SER A N 1
ATOM 546 C CA . SER A 1 71 ? 14.116 14.262 9.914 1.00 58.47 71 SER A CA 1
ATOM 547 C C . SER A 1 71 ? 14.723 13.998 8.530 1.00 58.47 71 SER A C 1
ATOM 549 O O . SER A 1 71 ? 14.329 14.587 7.519 1.00 58.47 71 SER A O 1
ATOM 551 N N . CYS A 1 72 ? 15.722 13.112 8.464 1.00 57.28 72 CYS A N 1
ATOM 552 C CA . CYS A 1 72 ? 16.252 12.638 7.187 1.00 57.28 72 CYS A CA 1
ATOM 553 C C . CYS A 1 72 ? 15.120 11.962 6.419 1.00 57.28 72 CYS A C 1
ATOM 555 O O . CYS A 1 72 ? 14.508 11.058 6.964 1.00 57.28 72 CYS A O 1
ATOM 557 N N . ALA A 1 73 ? 14.885 12.327 5.158 1.00 58.19 73 ALA A N 1
ATOM 558 C CA . ALA A 1 73 ? 13.776 11.814 4.348 1.00 58.19 73 ALA A CA 1
ATOM 559 C C . ALA A 1 73 ? 13.697 10.277 4.209 1.00 58.19 73 ALA A C 1
ATOM 561 O O . ALA A 1 73 ? 12.690 9.763 3.725 1.00 58.19 73 ALA A O 1
ATOM 562 N N . ASP A 1 74 ? 14.750 9.551 4.588 1.00 61.59 74 ASP A N 1
ATOM 563 C CA . ASP A 1 74 ? 14.799 8.087 4.591 1.00 61.59 74 ASP A CA 1
ATOM 564 C C . ASP A 1 74 ? 14.429 7.451 5.947 1.00 61.59 74 ASP A C 1
ATOM 566 O O . ASP A 1 74 ? 14.533 6.235 6.110 1.00 61.59 74 ASP A O 1
ATOM 570 N N . TYR A 1 75 ? 13.974 8.234 6.933 1.00 64.56 75 TYR A N 1
ATOM 571 C CA . TYR A 1 75 ? 13.384 7.656 8.138 1.00 64.56 75 TYR A CA 1
ATOM 572 C C . TYR A 1 75 ? 12.121 6.871 7.756 1.00 64.56 75 TYR A C 1
ATOM 574 O O . TYR A 1 75 ? 11.183 7.397 7.158 1.00 64.56 75 TYR A O 1
ATOM 582 N N . GLY A 1 76 ? 12.142 5.567 8.025 1.00 72.81 76 GLY A N 1
ATOM 583 C CA . GLY A 1 76 ? 11.023 4.686 7.726 1.00 72.81 76 GLY A CA 1
ATOM 584 C C . GLY A 1 76 ? 9.874 4.955 8.688 1.00 72.81 76 GLY A C 1
ATOM 585 O O . GLY A 1 76 ? 10.010 4.679 9.877 1.00 72.81 76 GLY A O 1
ATOM 586 N N . VAL A 1 77 ? 8.744 5.453 8.186 1.00 86.56 77 VAL A N 1
ATOM 587 C CA . VAL A 1 77 ? 7.528 5.609 8.997 1.00 86.56 77 VAL A CA 1
ATOM 588 C C . VAL A 1 77 ? 6.645 4.385 8.807 1.00 86.56 77 VAL A C 1
ATOM 590 O O . VAL A 1 77 ? 6.254 4.065 7.682 1.00 86.56 77 VAL A O 1
ATOM 593 N N . ALA A 1 78 ? 6.336 3.688 9.900 1.00 91.44 78 ALA A N 1
ATOM 594 C CA . ALA A 1 78 ? 5.386 2.586 9.877 1.00 91.44 78 ALA A CA 1
ATOM 595 C C . ALA A 1 78 ? 3.956 3.124 9.749 1.00 91.44 78 ALA A C 1
ATOM 597 O O . ALA A 1 78 ? 3.526 3.970 10.530 1.00 91.44 78 ALA A O 1
ATOM 598 N N . VAL A 1 79 ? 3.226 2.627 8.754 1.00 93.38 79 VAL A N 1
ATOM 599 C CA . VAL A 1 79 ? 1.819 2.958 8.501 1.00 93.38 79 VAL A CA 1
ATOM 600 C C . VAL A 1 79 ? 1.053 1.686 8.159 1.00 93.38 79 VAL A C 1
ATOM 602 O O . VAL A 1 79 ? 1.652 0.664 7.811 1.00 93.38 79 VAL A O 1
ATOM 605 N N . HIS A 1 80 ? -0.274 1.741 8.190 1.00 95.12 80 HIS A N 1
ATOM 606 C CA . HIS A 1 80 ? -1.098 0.642 7.702 1.00 95.12 80 HIS A CA 1
ATOM 607 C C . HIS A 1 80 ? -1.523 0.872 6.253 1.00 95.12 80 HIS A C 1
ATOM 609 O O . HIS A 1 80 ? -1.942 1.962 5.884 1.00 95.12 80 HIS A O 1
ATOM 615 N N . ALA A 1 81 ? -1.446 -0.164 5.428 1.00 96.06 81 ALA A N 1
ATOM 616 C CA . ALA A 1 81 ? -2.014 -0.214 4.093 1.00 96.06 81 ALA A CA 1
ATOM 617 C C . ALA A 1 81 ? -3.317 -1.021 4.136 1.00 96.06 81 ALA A C 1
ATOM 619 O O . ALA A 1 81 ? -3.303 -2.227 4.388 1.00 96.06 81 ALA A O 1
ATOM 620 N N . LEU A 1 82 ? -4.437 -0.347 3.888 1.00 96.44 82 LEU A N 1
ATOM 621 C CA . LEU A 1 82 ? -5.746 -0.954 3.685 1.00 96.44 82 LEU A CA 1
ATOM 622 C C . LEU A 1 82 ? -5.918 -1.295 2.209 1.00 96.44 82 LEU A C 1
ATOM 624 O O . LEU A 1 82 ? -5.816 -0.423 1.346 1.00 96.44 82 LEU A O 1
ATOM 628 N N . HIS A 1 83 ? -6.224 -2.552 1.916 1.00 96.06 83 HIS A N 1
ATOM 629 C CA . HIS A 1 83 ? -6.560 -2.971 0.559 1.00 96.06 83 HIS A CA 1
ATOM 630 C C . HIS A 1 83 ? -7.923 -2.443 0.120 1.00 96.06 83 HIS A C 1
ATOM 632 O O . HIS A 1 83 ? -8.916 -2.627 0.818 1.00 96.06 83 HIS A O 1
ATOM 638 N N . VAL A 1 84 ? -7.955 -1.805 -1.052 1.00 94.88 84 VAL A N 1
ATOM 639 C CA . VAL A 1 84 ? -9.182 -1.255 -1.645 1.00 94.88 84 VAL A CA 1
ATOM 640 C C . VAL A 1 84 ? -9.606 -2.062 -2.862 1.00 94.88 84 VAL A C 1
ATOM 642 O O . VAL A 1 84 ? -10.768 -2.434 -2.997 1.00 94.88 84 VAL A O 1
ATOM 645 N N . S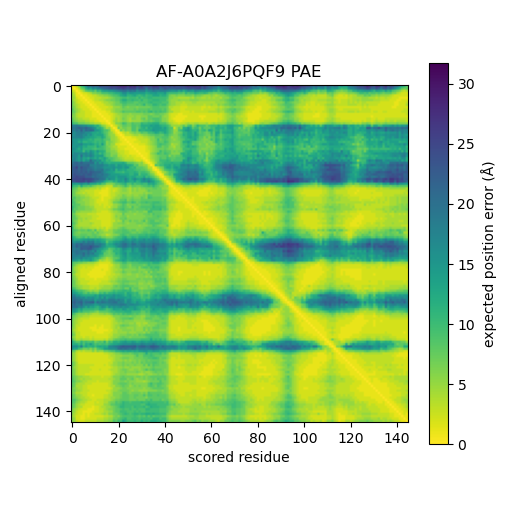ER A 1 85 ? -8.673 -2.315 -3.780 1.00 94.19 85 SER A N 1
ATOM 646 C CA . SER A 1 85 ? -8.951 -3.092 -4.986 1.00 94.19 85 SER A CA 1
ATOM 647 C C . SER A 1 85 ? -7.682 -3.719 -5.554 1.00 94.19 85 SER A C 1
ATOM 649 O O . SER A 1 85 ? -6.567 -3.365 -5.167 1.00 94.19 85 SER A O 1
ATOM 651 N N . THR A 1 86 ? -7.846 -4.671 -6.469 1.00 93.00 86 THR A N 1
ATOM 652 C CA . THR A 1 86 ? -6.737 -5.338 -7.157 1.00 93.00 86 THR A CA 1
ATOM 653 C C . THR A 1 86 ? -6.867 -5.124 -8.654 1.00 93.00 86 THR A C 1
ATOM 655 O O . THR A 1 86 ? -7.917 -5.380 -9.243 1.00 93.00 86 THR A O 1
ATOM 658 N N . ARG A 1 87 ? -5.778 -4.688 -9.278 1.00 90.19 87 ARG A N 1
ATOM 659 C CA . ARG A 1 87 ? -5.612 -4.604 -10.729 1.00 90.19 87 ARG A CA 1
ATOM 660 C C . ARG A 1 87 ? -4.582 -5.621 -11.184 1.00 90.19 87 ARG A C 1
ATOM 662 O O . ARG A 1 87 ? -3.842 -6.174 -10.377 1.00 90.19 87 ARG A O 1
ATOM 669 N N . TYR A 1 88 ? -4.514 -5.834 -12.491 1.00 87.88 88 TYR A N 1
ATOM 670 C CA . TYR A 1 88 ? -3.543 -6.741 -13.086 1.00 87.88 88 TYR A CA 1
ATOM 671 C C . TYR A 1 88 ? -2.774 -6.028 -14.184 1.00 87.88 88 TYR A C 1
ATOM 673 O O . TYR A 1 88 ? -3.365 -5.510 -15.134 1.00 87.88 88 TYR A O 1
ATOM 681 N N . VAL A 1 89 ? -1.453 -6.023 -14.059 1.00 82.00 89 VAL A N 1
ATOM 682 C CA . VAL A 1 89 ? -0.557 -5.509 -15.089 1.00 82.00 89 VAL A CA 1
ATOM 683 C C . VAL A 1 89 ? -0.118 -6.676 -15.953 1.00 82.00 89 VAL A C 1
ATOM 685 O O . VAL A 1 89 ? 0.350 -7.698 -15.455 1.00 82.00 89 VAL A O 1
ATOM 688 N N . ARG A 1 90 ? -0.301 -6.536 -17.268 1.00 80.94 90 ARG A N 1
ATOM 689 C CA . ARG A 1 90 ? 0.151 -7.537 -18.233 1.00 80.94 90 ARG A CA 1
ATOM 690 C C . ARG A 1 90 ? 1.595 -7.248 -18.620 1.00 80.94 90 ARG A C 1
ATOM 692 O O . ARG A 1 90 ? 1.866 -6.206 -19.209 1.00 80.94 90 ARG A O 1
ATOM 699 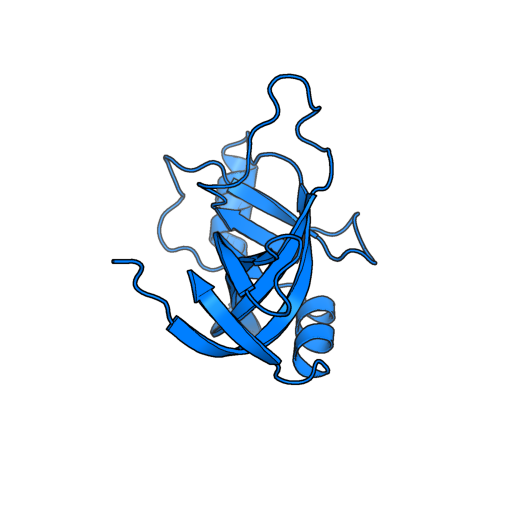N N . THR A 1 91 ? 2.497 -8.175 -18.329 1.00 72.75 91 THR A N 1
ATOM 700 C CA . THR A 1 91 ? 3.923 -8.086 -18.667 1.00 72.75 91 THR A CA 1
ATOM 701 C C . THR A 1 91 ? 4.334 -9.243 -19.581 1.00 72.75 91 THR A C 1
ATOM 703 O O . THR A 1 91 ? 3.723 -10.310 -19.553 1.00 72.75 91 THR A O 1
ATOM 706 N N . GLY A 1 92 ? 5.354 -9.036 -20.421 1.00 66.06 92 GLY A N 1
ATOM 707 C CA . GLY A 1 92 ? 5.904 -10.060 -21.322 1.00 66.06 92 GLY A CA 1
ATOM 708 C C . GLY A 1 92 ? 5.578 -9.854 -22.808 1.00 66.06 92 GLY A C 1
ATOM 709 O O . GLY A 1 92 ? 4.505 -9.373 -23.169 1.00 66.06 92 GLY A O 1
ATOM 710 N N . VAL A 1 93 ? 6.538 -10.218 -23.668 1.00 64.44 93 VAL A N 1
ATOM 711 C CA . VAL A 1 93 ? 6.483 -10.004 -25.131 1.00 64.44 93 VAL A CA 1
ATOM 712 C C . VAL A 1 93 ? 5.821 -11.179 -25.863 1.00 64.44 93 VAL A C 1
ATOM 714 O O . VAL A 1 93 ? 5.019 -10.959 -26.763 1.00 64.44 93 VAL A O 1
ATOM 717 N N . LEU A 1 94 ? 6.108 -12.421 -25.448 1.00 66.69 94 LEU A N 1
ATOM 718 C CA . LEU A 1 94 ? 5.582 -13.649 -26.073 1.00 66.69 94 LEU A CA 1
ATOM 719 C C . LEU A 1 94 ? 4.548 -14.373 -25.197 1.00 66.69 94 LEU A C 1
ATOM 721 O O . LEU A 1 94 ? 3.534 -14.846 -25.699 1.00 66.69 94 LEU A O 1
ATOM 725 N N . VAL A 1 95 ? 4.766 -14.414 -23.880 1.00 67.25 95 VAL A N 1
ATOM 726 C CA . VAL A 1 95 ? 3.815 -14.958 -22.899 1.00 67.25 95 VAL A CA 1
ATOM 727 C C . VAL A 1 95 ? 3.418 -13.831 -21.962 1.00 67.25 95 VAL A C 1
ATOM 729 O O . VAL A 1 95 ? 4.248 -13.337 -21.200 1.00 67.25 95 VAL A O 1
ATOM 732 N N . LYS A 1 96 ? 2.153 -13.410 -22.032 1.00 71.62 96 LYS A N 1
ATOM 733 C CA . LYS A 1 96 ? 1.630 -12.354 -21.161 1.00 71.62 96 LYS A CA 1
ATOM 734 C C . LYS A 1 96 ? 1.361 -12.932 -19.773 1.00 71.62 96 LYS A C 1
ATOM 736 O O . LYS A 1 96 ? 0.459 -13.752 -19.621 1.00 71.62 96 LYS A O 1
ATOM 741 N N . ARG A 1 97 ? 2.117 -12.499 -18.765 1.00 77.69 97 ARG A N 1
ATOM 742 C CA . ARG A 1 97 ? 1.818 -12.752 -17.349 1.00 77.69 97 ARG A CA 1
ATOM 743 C C . ARG A 1 97 ? 0.960 -11.620 -16.806 1.00 77.69 97 ARG A C 1
ATOM 745 O O . ARG A 1 97 ? 1.160 -10.468 -17.175 1.00 77.69 97 ARG A O 1
ATOM 752 N N . ALA A 1 98 ? -0.019 -11.9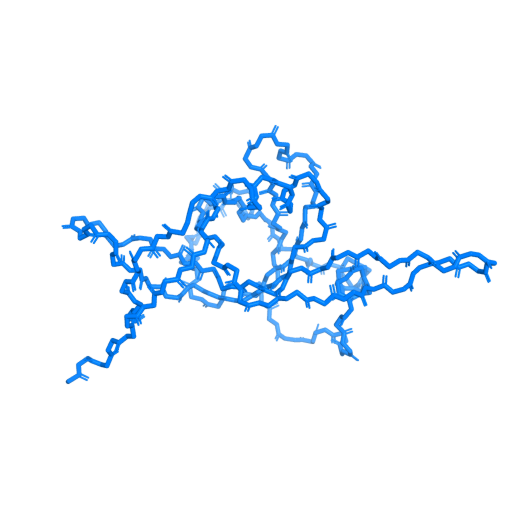61 -15.976 1.00 83.06 98 ALA A N 1
ATOM 753 C CA . ALA A 1 98 ? -0.856 -10.997 -15.277 1.00 83.06 98 ALA A CA 1
ATOM 754 C C . ALA A 1 98 ? -0.376 -10.908 -13.827 1.00 83.06 98 ALA A C 1
ATOM 756 O O . ALA A 1 98 ? -0.651 -11.805 -13.033 1.00 83.06 98 ALA A O 1
ATOM 757 N N . GLU A 1 99 ? 0.352 -9.845 -13.503 1.00 86.50 99 GLU A N 1
ATOM 758 C CA . GLU A 1 99 ? 0.877 -9.614 -12.157 1.00 86.50 99 GLU A CA 1
ATOM 759 C C . GLU A 1 99 ? -0.095 -8.721 -11.369 1.00 86.50 99 GLU A C 1
ATOM 761 O O . GLU A 1 99 ? -0.540 -7.693 -11.898 1.00 86.50 99 GLU A O 1
ATOM 766 N N . PRO A 1 100 ? -0.479 -9.099 -10.136 1.00 91.69 100 PRO A N 1
ATOM 767 C CA . PRO A 1 100 ? -1.402 -8.315 -9.330 1.00 91.69 100 PRO A CA 1
ATOM 768 C C . PRO A 1 100 ? -0.741 -7.030 -8.822 1.00 91.69 100 PRO A C 1
ATOM 770 O O . PRO A 1 100 ? 0.393 -7.036 -8.350 1.00 91.69 100 PRO A O 1
ATOM 773 N N . VAL A 1 101 ? -1.497 -5.938 -8.857 1.00 91.75 101 VAL A N 1
ATOM 774 C CA . VAL A 1 101 ? -1.151 -4.654 -8.244 1.00 91.75 101 VAL A CA 1
ATOM 775 C C . VAL A 1 101 ? -2.319 -4.226 -7.371 1.00 91.75 101 VAL A C 1
ATOM 777 O O . VAL A 1 101 ? -3.447 -4.103 -7.846 1.00 91.75 101 VAL A O 1
ATOM 780 N N . LEU A 1 102 ? -2.061 -4.019 -6.088 1.00 94.31 102 LEU A N 1
ATOM 781 C CA . LEU A 1 102 ? -3.077 -3.610 -5.127 1.00 94.31 102 LEU A CA 1
ATOM 782 C C . LEU A 1 102 ? -3.173 -2.093 -5.104 1.00 94.31 102 LEU A C 1
ATOM 784 O O . LEU A 1 102 ? -2.156 -1.441 -4.899 1.00 94.31 102 LEU A O 1
ATOM 788 N N . ASP A 1 103 ? -4.376 -1.546 -5.249 1.00 94.44 103 ASP A N 1
ATOM 789 C CA . ASP A 1 103 ? -4.661 -0.174 -4.837 1.00 94.44 103 ASP A CA 1
ATOM 790 C C . ASP A 1 103 ? -4.907 -0.170 -3.321 1.00 94.44 103 ASP A C 1
ATOM 792 O O . ASP A 1 103 ? -5.712 -0.961 -2.809 1.00 94.44 103 ASP A O 1
ATOM 796 N N . VAL A 1 104 ? -4.214 0.717 -2.607 1.00 95.06 104 VAL A N 1
ATOM 797 C CA . VAL A 1 104 ? -4.255 0.790 -1.142 1.00 95.06 104 VAL A CA 1
ATOM 798 C C . VAL A 1 104 ? -4.518 2.204 -0.631 1.00 95.06 104 VAL A C 1
ATOM 800 O O . VAL A 1 104 ? -4.105 3.193 -1.244 1.00 95.06 104 VAL A O 1
ATOM 803 N N . LEU A 1 105 ? -5.178 2.283 0.523 1.00 95.06 105 LEU A N 1
ATOM 804 C CA . LEU A 1 105 ? -5.264 3.478 1.360 1.00 95.06 105 LEU A CA 1
ATOM 805 C C . LEU A 1 105 ? -4.231 3.364 2.480 1.00 95.06 105 LEU A C 1
ATOM 807 O O . LEU A 1 105 ? -4.207 2.359 3.187 1.00 95.06 105 LEU A O 1
ATOM 811 N N . PHE A 1 106 ? -3.392 4.382 2.650 1.00 95.00 106 PHE A N 1
ATOM 812 C CA . PHE A 1 106 ? -2.488 4.444 3.797 1.00 95.00 106 PHE A CA 1
ATOM 813 C C . PHE A 1 106 ? -3.193 5.094 4.968 1.00 95.00 106 PHE A C 1
ATOM 815 O 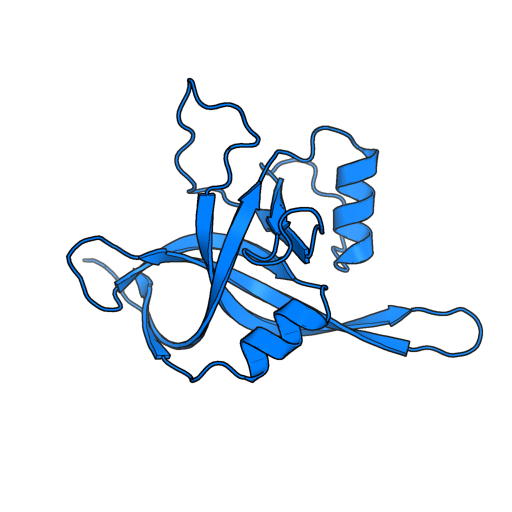O . PHE A 1 106 ? -3.821 6.139 4.800 1.00 95.00 106 PHE A O 1
ATOM 822 N N . LEU A 1 107 ? -3.063 4.481 6.134 1.00 94.81 107 LEU A N 1
ATOM 823 C CA . LEU A 1 107 ? -3.777 4.825 7.344 1.00 94.81 107 LEU A CA 1
ATOM 824 C C . LEU A 1 107 ? -2.812 4.950 8.525 1.00 94.81 107 LEU A C 1
ATOM 826 O O . LEU A 1 107 ? -1.842 4.191 8.631 1.00 94.81 107 LEU A O 1
ATOM 830 N N . LYS A 1 108 ? -3.126 5.874 9.429 1.00 93.62 108 LYS A N 1
ATOM 831 C CA . LYS A 1 108 ? -2.510 6.012 10.749 1.00 93.62 108 LYS A CA 1
ATOM 832 C C . LYS A 1 108 ? -3.532 5.614 11.803 1.00 93.62 108 LYS A C 1
ATOM 834 O O . LYS A 1 108 ? -4.657 6.097 11.751 1.00 93.62 108 LYS A O 1
ATOM 839 N N . GLU A 1 109 ? -3.161 4.743 12.732 1.00 92.00 109 GLU A N 1
ATOM 840 C CA . GLU A 1 109 ? -4.010 4.467 13.894 1.00 92.00 109 GLU A CA 1
ATOM 841 C C . GLU A 1 109 ? -3.946 5.646 14.869 1.00 92.00 109 GLU A C 1
ATOM 843 O O . GLU A 1 109 ? -2.881 6.233 15.076 1.00 92.00 109 GLU A O 1
ATOM 848 N N . ILE A 1 110 ? -5.091 6.026 15.430 1.00 90.00 110 ILE A N 1
ATOM 849 C CA . ILE A 1 110 ? -5.170 7.121 16.396 1.00 90.00 110 ILE A CA 1
ATOM 850 C C . ILE A 1 110 ? -4.899 6.564 17.789 1.00 90.00 110 ILE A C 1
ATOM 852 O O . ILE A 1 110 ? -5.630 5.700 18.276 1.00 90.00 110 ILE A O 1
ATOM 856 N N . ASP A 1 111 ? -3.866 7.095 18.442 1.00 80.94 111 ASP A N 1
ATOM 857 C CA . ASP A 1 111 ? -3.468 6.668 19.781 1.00 80.94 111 ASP A CA 1
ATOM 858 C C . ASP A 1 111 ? -4.649 6.716 20.763 1.00 80.94 111 ASP A C 1
ATOM 860 O O . ASP A 1 111 ? -5.378 7.706 20.866 1.00 80.94 111 ASP A O 1
ATOM 864 N N . GLY A 1 112 ? -4.842 5.620 21.499 1.00 75.56 112 GLY A N 1
ATOM 865 C CA . GLY A 1 112 ? -5.891 5.495 22.513 1.00 75.56 112 GLY A CA 1
ATOM 866 C C . GLY A 1 112 ? -7.281 5.122 21.986 1.00 75.56 112 GLY A C 1
ATOM 867 O O . GLY A 1 112 ? -8.191 4.951 22.796 1.00 75.56 112 GLY A O 1
ATOM 868 N N . SER A 1 113 ? -7.462 4.949 20.671 1.00 72.94 113 SER A N 1
ATOM 869 C CA . SER A 1 113 ? -8.719 4.482 20.073 1.00 72.94 113 SER A CA 1
ATOM 870 C C . SER A 1 113 ? -8.506 3.181 19.301 1.00 72.94 113 SER A C 1
ATOM 872 O O . SER A 1 113 ? -7.955 3.190 18.205 1.00 72.94 113 SER A O 1
ATOM 874 N N . ASN A 1 114 ? -8.977 2.055 19.846 1.00 79.19 114 ASN A N 1
ATOM 875 C CA . ASN A 1 114 ? -8.861 0.765 19.161 1.00 79.19 114 ASN A CA 1
ATOM 876 C C . ASN A 1 114 ? -9.604 0.803 17.820 1.00 79.19 114 ASN A C 1
ATOM 878 O O . ASN A 1 114 ? -10.820 1.002 17.787 1.00 79.19 114 ASN A O 1
ATOM 882 N N . HIS A 1 115 ? -8.878 0.539 16.733 1.00 86.75 115 HIS A N 1
ATOM 883 C CA . HIS A 1 115 ? -9.416 0.407 15.378 1.00 86.75 115 HIS A CA 1
ATOM 884 C C . HIS A 1 115 ? -9.995 1.687 14.748 1.00 86.75 115 HIS A C 1
ATOM 886 O O . HIS A 1 115 ? -10.785 1.602 13.798 1.00 86.75 115 HIS A O 1
ATOM 892 N N . VAL A 1 116 ? -9.594 2.863 15.237 1.00 92.50 116 VAL A N 1
ATOM 893 C CA . VAL A 1 116 ? -9.902 4.147 14.593 1.00 92.50 116 VAL A CA 1
ATOM 894 C C . VAL A 1 116 ? -8.673 4.635 13.840 1.00 92.50 116 VAL A C 1
ATOM 896 O O . VAL A 1 116 ? -7.582 4.736 14.398 1.00 92.50 116 VAL A O 1
ATOM 899 N N . TYR A 1 117 ? -8.860 4.941 12.562 1.00 93.81 117 TYR A N 1
ATOM 900 C CA . TYR A 1 117 ? -7.779 5.268 11.651 1.00 93.81 117 TYR A CA 1
ATOM 901 C C . TYR A 1 117 ? -8.044 6.576 10.910 1.00 93.81 117 TYR A C 1
ATOM 903 O O . TYR A 1 117 ? -9.164 6.844 10.481 1.00 93.81 117 TYR A O 1
ATOM 911 N N . GLU A 1 118 ? -6.982 7.344 10.701 1.00 92.94 118 GLU A N 1
ATOM 912 C CA . GLU A 1 118 ? -6.948 8.544 9.869 1.00 92.94 118 GLU A CA 1
ATOM 913 C C . GLU A 1 118 ? -6.307 8.219 8.514 1.00 92.94 118 GLU A C 1
ATOM 915 O O . GLU A 1 118 ? -5.312 7.486 8.434 1.00 92.94 118 GLU A O 1
ATOM 920 N N . ARG A 1 119 ? -6.859 8.763 7.424 1.00 93.06 119 ARG A N 1
ATOM 921 C CA . ARG A 1 119 ? -6.286 8.593 6.081 1.00 93.06 119 ARG A CA 1
ATOM 922 C C . ARG A 1 119 ? -5.012 9.423 5.916 1.00 93.06 119 ARG A C 1
ATOM 924 O O . ARG A 1 119 ? -5.064 10.638 5.828 1.00 93.06 119 ARG A O 1
ATOM 931 N N . LEU A 1 120 ? -3.888 8.758 5.668 1.00 91.44 120 LEU A N 1
ATOM 932 C CA . LEU A 1 120 ? -2.627 9.412 5.305 1.00 91.44 120 LEU A CA 1
ATOM 933 C C . LEU A 1 120 ? -2.477 9.674 3.804 1.00 91.44 120 LEU A C 1
ATOM 935 O O . LEU A 1 120 ? -1.819 10.631 3.390 1.00 91.44 120 LEU A O 1
ATOM 939 N N . GLY A 1 121 ? -3.025 8.791 2.968 1.00 91.06 121 GLY A N 1
ATOM 940 C CA . GLY A 1 121 ? -2.755 8.840 1.537 1.00 91.06 121 GLY A CA 1
ATOM 941 C C . GLY A 1 121 ? -3.281 7.652 0.753 1.00 91.06 121 GLY A C 1
ATOM 942 O O . GLY A 1 121 ? -4.076 6.853 1.245 1.00 91.06 121 GLY A O 1
ATOM 943 N N . VAL A 1 122 ? -2.833 7.550 -0.494 1.00 92.00 122 VAL A N 1
ATOM 944 C CA . VAL A 1 122 ? -3.187 6.472 -1.427 1.00 92.00 122 VAL A CA 1
ATOM 945 C C . VAL A 1 122 ? -1.946 5.960 -2.133 1.00 92.00 122 VAL A C 1
ATOM 947 O O . VAL A 1 122 ? -0.979 6.696 -2.322 1.00 92.00 122 VAL A O 1
ATOM 950 N N . GLY A 1 123 ? -1.967 4.711 -2.576 1.00 91.12 123 GLY A N 1
ATOM 951 C CA . GLY A 1 123 ? -0.862 4.176 -3.353 1.00 91.12 123 GLY A CA 1
ATOM 952 C C . GLY A 1 123 ? -1.127 2.813 -3.935 1.00 91.12 123 GLY A C 1
ATOM 953 O O . GLY A 1 123 ? -2.268 2.357 -4.028 1.00 91.12 123 GLY A O 1
ATOM 954 N N . ARG A 1 124 ? -0.033 2.183 -4.354 1.00 92.31 124 ARG A N 1
ATOM 955 C CA . ARG A 1 124 ? -0.040 0.883 -4.999 1.00 92.31 124 ARG A CA 1
ATOM 956 C C . ARG A 1 124 ? 1.074 -0.008 -4.499 1.00 92.31 124 ARG A C 1
ATOM 958 O O . ARG A 1 124 ? 2.191 0.460 -4.302 1.00 92.31 124 ARG A O 1
ATOM 965 N N . ILE A 1 125 ? 0.768 -1.292 -4.358 1.00 92.75 125 ILE A N 1
ATOM 966 C CA . ILE A 1 125 ? 1.716 -2.343 -3.978 1.00 92.75 125 ILE A CA 1
ATOM 967 C C . ILE A 1 125 ? 1.760 -3.385 -5.094 1.00 92.75 125 ILE A C 1
ATOM 969 O O . ILE A 1 125 ? 0.716 -3.882 -5.511 1.00 92.75 125 ILE A O 1
ATOM 973 N N . ALA A 1 126 ? 2.963 -3.717 -5.561 1.00 90.88 126 ALA A N 1
ATOM 974 C CA . ALA A 1 126 ? 3.201 -4.671 -6.647 1.00 90.88 126 ALA A CA 1
ATOM 975 C C . ALA A 1 126 ? 4.155 -5.819 -6.253 1.00 90.88 126 ALA A C 1
ATOM 977 O O . ALA A 1 126 ? 4.456 -6.683 -7.073 1.00 90.88 126 ALA A O 1
ATOM 978 N N . ASP A 1 127 ? 4.641 -5.862 -5.007 1.00 90.19 127 ASP A N 1
ATOM 979 C CA . ASP A 1 127 ? 5.489 -6.959 -4.530 1.00 90.19 127 ASP A CA 1
ATOM 980 C C . ASP A 1 127 ? 4.663 -8.198 -4.157 1.00 90.19 127 ASP A C 1
ATOM 982 O O . ASP A 1 127 ? 3.843 -8.190 -3.238 1.00 90.19 127 ASP A O 1
ATOM 986 N N . GLY A 1 128 ? 4.921 -9.304 -4.857 1.00 90.19 128 GLY A N 1
ATOM 987 C CA . GLY A 1 128 ? 4.158 -10.542 -4.705 1.00 90.19 128 GLY A CA 1
ATOM 988 C C . GLY A 1 128 ? 4.242 -11.189 -3.318 1.00 90.19 128 GLY A C 1
ATOM 989 O O . GLY A 1 128 ? 3.339 -11.936 -2.946 1.00 90.19 128 GLY A O 1
ATOM 990 N N . ASN A 1 129 ? 5.286 -10.922 -2.532 1.00 91.25 129 ASN A N 1
ATOM 991 C CA . ASN A 1 129 ? 5.408 -11.455 -1.174 1.00 91.25 129 ASN A CA 1
ATOM 992 C C . ASN A 1 129 ? 4.539 -10.652 -0.195 1.00 91.25 129 ASN A C 1
ATOM 994 O O . ASN A 1 129 ? 3.779 -11.248 0.564 1.00 91.25 129 ASN A O 1
ATOM 998 N N . LEU A 1 130 ? 4.554 -9.322 -0.291 1.00 91.31 130 LEU A N 1
ATOM 999 C CA . LEU A 1 130 ? 3.712 -8.426 0.500 1.00 91.31 130 LEU A CA 1
ATOM 1000 C C . LEU A 1 130 ? 2.223 -8.631 0.172 1.00 91.31 130 LEU A C 1
ATOM 1002 O O . LEU A 1 130 ? 1.376 -8.662 1.061 1.00 91.31 130 LEU A O 1
ATOM 1006 N N . ILE A 1 131 ? 1.900 -8.883 -1.101 1.00 93.81 131 ILE A N 1
ATOM 1007 C CA . ILE A 1 131 ? 0.543 -9.258 -1.534 1.00 93.81 131 ILE A CA 1
ATOM 1008 C C . ILE A 1 131 ? 0.108 -10.591 -0.906 1.00 93.81 131 ILE A C 1
ATOM 1010 O O . ILE A 1 131 ? -1.024 -10.720 -0.437 1.00 93.81 131 ILE A O 1
ATOM 1014 N N . LYS A 1 132 ? 0.995 -11.594 -0.855 1.00 92.75 132 LYS A N 1
ATOM 1015 C CA . LYS A 1 132 ? 0.707 -12.873 -0.181 1.00 92.75 132 LYS A CA 1
ATOM 1016 C C . LYS A 1 132 ? 0.505 -12.694 1.324 1.00 92.75 132 LYS A C 1
ATOM 1018 O O . LYS A 1 132 ? -0.364 -13.358 1.883 1.00 92.75 132 LYS A O 1
ATOM 1023 N N . GLU A 1 133 ? 1.290 -11.836 1.972 1.00 91.75 133 GLU A N 1
ATOM 1024 C CA . GLU A 1 133 ? 1.134 -11.502 3.394 1.00 91.75 133 GLU A CA 1
ATOM 1025 C C . GLU A 1 133 ? -0.232 -10.870 3.664 1.00 91.75 133 GLU A C 1
ATOM 1027 O O . GLU A 1 133 ? -0.960 -11.345 4.536 1.00 91.75 133 GLU A O 1
ATOM 1032 N N . LEU A 1 134 ? -0.638 -9.892 2.850 1.00 91.31 134 LEU A N 1
ATOM 1033 C CA . LEU A 1 134 ? -1.972 -9.306 2.935 1.00 91.31 134 LEU A CA 1
ATOM 1034 C C . LEU A 1 134 ? -3.067 -10.361 2.730 1.00 91.31 134 LEU A C 1
ATOM 1036 O O . LEU A 1 134 ? -4.030 -10.408 3.482 1.00 91.31 134 LEU A O 1
ATOM 1040 N N . HIS A 1 135 ? 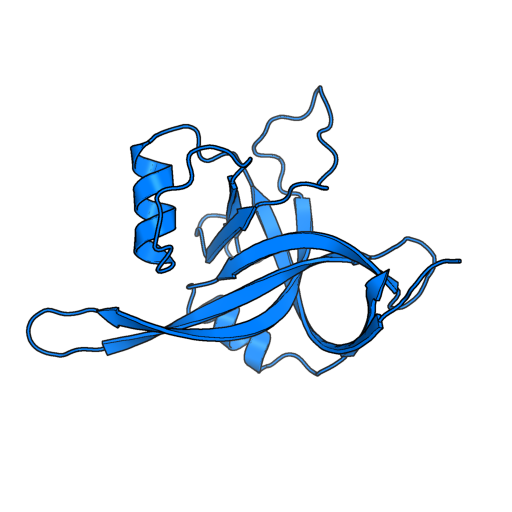-2.950 -11.249 1.741 1.00 90.12 135 HIS A N 1
ATOM 1041 C CA . HIS A 1 135 ? -3.973 -12.276 1.529 1.00 90.12 135 HIS A CA 1
ATOM 1042 C C . HIS A 1 135 ? -4.130 -13.226 2.724 1.00 90.12 135 HIS A C 1
ATOM 1044 O O . HIS A 1 135 ? -5.245 -13.688 2.976 1.00 90.12 135 HIS A O 1
ATOM 1050 N N . LYS A 1 136 ? -3.048 -13.479 3.469 1.00 92.19 136 LYS A N 1
ATOM 1051 C CA . LYS A 1 136 ? -3.063 -14.274 4.703 1.00 92.19 136 LYS A CA 1
ATOM 1052 C C . LYS A 1 136 ? -3.606 -13.507 5.911 1.00 92.19 136 LYS A C 1
ATOM 1054 O O . LYS A 1 136 ? -3.968 -14.150 6.897 1.00 92.19 136 LYS A O 1
ATOM 1059 N N . SER A 1 137 ? -3.662 -12.175 5.866 1.00 90.81 137 SER A N 1
ATOM 1060 C CA . SER A 1 137 ? -4.208 -11.388 6.967 1.00 90.81 137 SER A CA 1
ATOM 1061 C C . SER A 1 137 ? -5.728 -11.545 7.058 1.00 90.81 137 SER A C 1
ATOM 1063 O O . SER A 1 137 ? -6.427 -11.810 6.070 1.00 90.81 137 SER A O 1
ATOM 1065 N N . LYS A 1 138 ? -6.231 -11.451 8.291 1.00 92.94 138 LYS A N 1
ATOM 1066 C CA . LYS A 1 138 ? -7.664 -11.490 8.580 1.00 92.94 138 LYS A CA 1
ATOM 1067 C C . LYS A 1 138 ? -8.270 -10.119 8.317 1.00 92.94 138 LYS A C 1
ATOM 1069 O O . LYS A 1 138 ? -7.618 -9.095 8.523 1.00 92.94 138 LYS A O 1
ATOM 1074 N N . ASP A 1 139 ? -9.534 -10.125 7.923 1.00 93.75 139 ASP A N 1
ATOM 1075 C CA . ASP A 1 139 ? -10.319 -8.903 7.847 1.00 93.75 139 ASP A CA 1
ATOM 1076 C C . ASP A 1 139 ? -10.464 -8.286 9.242 1.00 93.75 139 ASP A C 1
ATOM 1078 O O . ASP A 1 139 ? -10.697 -8.987 10.230 1.00 93.75 139 ASP A O 1
ATOM 1082 N N . GLN A 1 140 ? -10.356 -6.966 9.304 1.00 92.75 140 GLN A N 1
ATOM 1083 C CA . GLN A 1 140 ? -10.509 -6.170 10.514 1.00 92.75 140 GLN A CA 1
ATOM 1084 C C . GLN A 1 140 ? -11.665 -5.191 10.325 1.00 92.75 140 GLN A C 1
ATOM 1086 O O . GLN A 1 140 ? -11.921 -4.734 9.209 1.00 92.75 140 GLN A O 1
ATOM 1091 N N . VAL A 1 141 ? -12.387 -4.901 11.407 1.00 93.12 141 VAL A N 1
ATOM 1092 C CA . VAL A 1 141 ? -13.380 -3.821 11.433 1.00 93.12 141 VAL A CA 1
ATOM 1093 C C . VAL A 1 141 ? -12.636 -2.530 11.733 1.00 93.12 141 VAL A C 1
ATOM 1095 O O . VAL A 1 141 ? -11.853 -2.482 12.672 1.00 93.12 141 VAL A O 1
ATOM 1098 N N . ILE A 1 142 ? -12.858 -1.519 10.905 1.00 93.38 142 ILE A N 1
ATOM 1099 C CA . ILE A 1 142 ? -12.077 -0.287 10.849 1.00 93.38 142 ILE A CA 1
ATOM 1100 C C . ILE A 1 142 ? -13.065 0.870 10.869 1.00 93.38 142 ILE A C 1
ATOM 1102 O O . ILE A 1 142 ? -14.035 0.873 10.106 1.00 93.38 142 ILE A O 1
ATOM 1106 N N . GLN A 1 143 ? -12.804 1.860 11.712 1.00 93.94 143 GLN A N 1
ATOM 1107 C CA . GLN A 1 143 ? -13.463 3.154 11.651 1.00 93.94 143 GLN A CA 1
ATOM 1108 C C . GLN A 1 143 ? -12.500 4.159 11.024 1.00 93.94 143 GLN A C 1
ATOM 1110 O O . GLN A 1 143 ? -11.478 4.492 11.612 1.00 93.94 143 GLN A O 1
ATOM 1115 N N . LEU A 1 144 ? -12.824 4.622 9.822 1.00 92.00 144 LEU A N 1
ATOM 1116 C CA . LEU A 1 144 ? -12.075 5.655 9.119 1.00 92.00 144 LEU A CA 1
ATOM 1117 C C . LEU A 1 144 ? -12.677 7.025 9.439 1.00 92.00 144 LEU A C 1
ATOM 1119 O O . LEU A 1 144 ? -13.897 7.193 9.312 1.00 92.00 144 LEU A O 1
ATOM 1123 N N . ILE A 1 145 ? -11.832 7.977 9.833 1.00 90.19 145 ILE A N 1
ATOM 1124 C CA . ILE A 1 145 ? -12.199 9.384 10.045 1.00 90.19 145 ILE A CA 1
ATOM 1125 C C . ILE A 1 145 ? -11.466 10.325 9.089 1.00 90.19 145 ILE A C 1
ATOM 1127 O O . ILE A 1 145 ? -10.404 9.927 8.549 1.00 90.19 145 ILE A O 1
#

pLDDT: mean 81.34, std 13.66, range [47.06, 96.44]

Foldseek 3Di:
DDDKDKDKFFKDKKWWFAFPPDLVSLVVQCVLQVNPDSDPDARKTFIGHPVCNVDRFWIWRQPQPDDPPPDDRGPIDIWMWTFDDWAWDFDDDPDTDTFIKTKTWTWDDDPPDPQETETRTIIIGRHPVSVVVRVPGDMDTHMYD